Protein AF-C3YIG9-F1 (afdb_monomer_lite)

Sequence (73 aa):
PQDCTDIFNLGIQYSHVYTIGHPQPFQAYCDMDTDGGGWTVIQRRQDGSVPFDKLWAEYEQGFGNPSGEYWL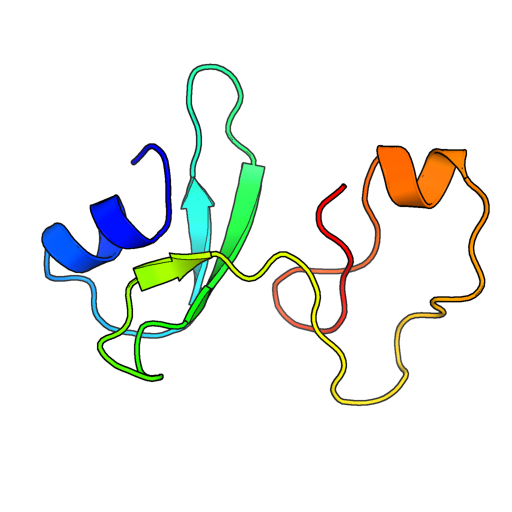G

Foldseek 3Di:
DQALLVVVVVVNQDWDWDWHRPPDTDIFTWHRDPPNTSDGDQFDADPCPDDPPDDPVCLVCKDDDRRHGIGND

pLDDT: mean 97.78, std 0.94, range [93.81, 98.69]

Secondary structure (DSSP, 8-state):
--SHHHHHHTT--S-EEEEE-SSS-EEEEEE-SGGGS-EE-SEE-SSS-S-----HHHHHH-EE-TTSSEE--

Organism: Branchiostoma floridae (NCBI:txid7739)

Radius of gyration: 12.73 Å; chains: 1; bounding box: 34×18×32 Å

InterPro domains:
  IPR002181 Fibrinogen, alpha/beta/gamma chain, C-terminal globular domain [PF00147] (1-73)
  IPR002181 Fibrinogen, alpha/beta/gamma chain, C-terminal globular domain [PS51406] (1-73)
  IPR002181 Fibrinogen, alpha/beta/gamma chain, C-terminal globular domain [SM00186] (1-73)
  IPR014716 Fibrinogen, alpha/beta/gamma chain, C-terminal globular, subdomain 1 [G3DSA:3.90.215.10] (1-73)
  IPR036056 Fibrinogen-like, C-terminal [SSF56496] (1-73)
  IPR050373 Fibrinogen C-terminal domain-containing protein [PTHR19143] (1-73)

Structure (mmCIF, N/CA/C/O backbone):
data_AF-C3YIG9-F1
#
_entry.id   AF-C3YIG9-F1
#
loop_
_atom_site.group_PDB
_atom_site.id
_atom_site.type_symbol
_atom_site.label_atom_id
_atom_site.label_alt_id
_atom_site.label_comp_id
_atom_site.label_asym_id
_atom_site.label_entity_id
_atom_site.label_seq_id
_atom_site.pdbx_PDB_ins_code
_atom_site.Cartn_x
_atom_site.Cartn_y
_atom_site.Cartn_z
_atom_site.occupancy
_atom_site.B_iso_or_equiv
_atom_site.auth_seq_id
_atom_site.auth_comp_id
_atom_site.auth_asym_id
_atom_site.auth_atom_id
_atom_site.pdbx_PDB_model_num
ATOM 1 N N . PRO A 1 1 ? -5.026 2.386 12.314 1.00 95.44 1 PRO A N 1
ATOM 2 C CA . PRO A 1 1 ? -5.326 0.964 12.008 1.00 95.44 1 PRO A CA 1
ATOM 3 C C . PRO A 1 1 ? -4.011 0.281 11.652 1.00 95.44 1 PRO A C 1
ATOM 5 O O . PRO A 1 1 ? -3.216 0.878 10.928 1.00 95.44 1 PRO A O 1
ATOM 8 N N . GLN A 1 2 ? -3.738 -0.892 12.209 1.00 97.56 2 GLN A N 1
ATOM 9 C CA . GLN A 1 2 ? -2.533 -1.648 11.897 1.00 97.56 2 GLN A CA 1
ATOM 10 C C . GLN A 1 2 ? -2.615 -2.258 10.492 1.00 97.56 2 GLN A C 1
ATOM 12 O O . GLN A 1 2 ? -1.618 -2.234 9.776 1.00 97.56 2 GLN A O 1
ATOM 17 N N . ASP A 1 3 ? -3.799 -2.712 10.075 1.00 98.12 3 ASP A N 1
ATOM 18 C CA . ASP A 1 3 ? -4.055 -3.308 8.760 1.00 98.12 3 ASP A CA 1
ATOM 19 C C . ASP A 1 3 ? -5.485 -3.031 8.243 1.00 98.12 3 ASP A C 1
ATOM 21 O O . ASP A 1 3 ? -6.253 -2.275 8.849 1.00 98.12 3 ASP A O 1
ATOM 25 N N . CYS A 1 4 ? -5.839 -3.596 7.084 1.00 98.44 4 CYS A N 1
ATOM 26 C CA . CYS A 1 4 ? -7.164 -3.442 6.481 1.00 98.44 4 CYS A CA 1
ATOM 27 C C . CYS A 1 4 ? -8.289 -4.115 7.284 1.00 98.44 4 CYS A C 1
ATOM 29 O O . CYS A 1 4 ? -9.434 -3.668 7.196 1.00 98.44 4 CYS A O 1
ATOM 31 N N . THR A 1 5 ? -7.983 -5.118 8.112 1.00 98.31 5 THR A N 1
ATOM 32 C CA . THR A 1 5 ? -8.973 -5.762 8.989 1.00 98.31 5 THR A CA 1
ATOM 33 C C . THR A 1 5 ? -9.429 -4.784 10.065 1.00 98.31 5 THR A C 1
ATOM 35 O O . THR A 1 5 ? -10.625 -4.666 10.328 1.00 98.31 5 THR A O 1
ATOM 38 N N . ASP A 1 6 ? -8.505 -4.008 10.642 1.00 98.31 6 ASP A N 1
ATOM 39 C CA . ASP A 1 6 ? -8.855 -2.950 11.598 1.00 98.31 6 ASP A CA 1
ATOM 40 C C . ASP A 1 6 ? -9.796 -1.909 10.981 1.00 98.31 6 ASP A C 1
ATOM 42 O O . ASP A 1 6 ? -10.734 -1.457 11.633 1.00 98.31 6 ASP A O 1
ATOM 46 N N . ILE A 1 7 ? -9.564 -1.528 9.721 1.00 98.19 7 ILE A N 1
ATOM 47 C CA . ILE A 1 7 ? -10.434 -0.588 8.999 1.00 98.19 7 ILE A CA 1
ATOM 48 C C . ILE A 1 7 ? -11.820 -1.199 8.787 1.00 98.19 7 ILE A C 1
ATOM 50 O O . ILE A 1 7 ? -12.829 -0.548 9.066 1.00 98.19 7 ILE A O 1
ATOM 54 N N . PHE A 1 8 ? -11.871 -2.456 8.350 1.00 98.19 8 PHE A N 1
ATOM 55 C CA . PHE A 1 8 ? -13.121 -3.174 8.132 1.00 98.19 8 PHE A CA 1
ATOM 56 C C . PHE A 1 8 ? -13.954 -3.282 9.420 1.00 98.19 8 PHE A C 1
ATOM 58 O O . PHE A 1 8 ? -15.155 -3.005 9.417 1.00 98.19 8 PHE A O 1
ATOM 65 N N . ASN A 1 9 ? -13.306 -3.577 10.550 1.00 97.94 9 ASN A N 1
ATOM 66 C CA . ASN A 1 9 ? -13.943 -3.675 11.866 1.00 97.94 9 ASN A CA 1
ATOM 67 C C . ASN A 1 9 ? -14.488 -2.336 12.394 1.00 97.94 9 ASN A C 1
ATOM 69 O O . ASN A 1 9 ? -15.366 -2.332 13.257 1.00 97.94 9 ASN A O 1
ATOM 73 N N . LEU A 1 10 ? -14.023 -1.199 11.864 1.00 97.12 10 LEU A N 1
ATOM 74 C CA . LEU A 1 10 ? -14.608 0.122 12.136 1.00 97.12 10 LEU 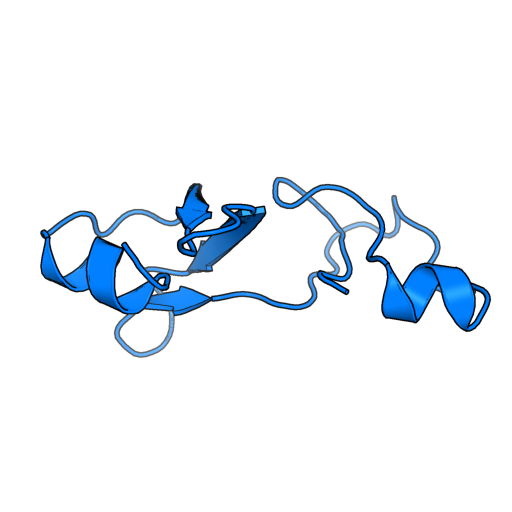A CA 1
ATOM 75 C C . LEU A 1 10 ? -15.899 0.383 11.336 1.00 97.12 10 LEU A C 1
ATOM 77 O O . LEU A 1 10 ? -16.478 1.463 11.447 1.00 97.12 10 LEU A O 1
ATOM 81 N N . GLY A 1 11 ? -16.356 -0.582 10.531 1.00 97.25 11 GLY A N 1
ATOM 82 C CA . GLY A 1 11 ? -17.536 -0.463 9.672 1.00 97.25 11 GLY A CA 1
ATOM 83 C C . GLY A 1 11 ? -17.254 0.210 8.327 1.00 97.25 11 GLY A C 1
ATOM 84 O O . GLY A 1 11 ? -18.187 0.520 7.588 1.00 97.25 11 GLY A O 1
ATOM 85 N N . ILE A 1 12 ? -15.983 0.441 7.988 1.00 97.25 12 ILE A N 1
ATOM 86 C CA . ILE A 1 12 ? -15.576 0.999 6.697 1.00 97.25 12 ILE A CA 1
ATOM 87 C C . ILE A 1 12 ? -15.399 -0.167 5.714 1.00 97.25 12 ILE A C 1
ATOM 89 O O . ILE A 1 12 ? -14.344 -0.792 5.660 1.00 97.25 12 ILE A O 1
ATOM 93 N N . GLN A 1 13 ? -16.455 -0.464 4.955 1.00 95.50 13 GLN A N 1
ATOM 94 C CA . GLN A 1 13 ? -16.569 -1.671 4.122 1.00 95.50 13 GLN A CA 1
ATOM 95 C C . GLN A 1 13 ? -16.591 -1.373 2.612 1.00 95.50 13 GLN A C 1
ATOM 97 O O . GLN A 1 13 ? -17.333 -2.004 1.871 1.00 95.50 13 GLN A O 1
ATOM 102 N N . TYR A 1 14 ? -15.830 -0.382 2.140 1.00 97.75 14 TYR A N 1
ATOM 103 C CA . TYR A 1 14 ? -15.678 -0.129 0.703 1.00 97.75 14 TYR A CA 1
ATOM 104 C C . TYR A 1 14 ? -14.218 -0.290 0.289 1.00 97.75 14 TYR A C 1
ATOM 106 O O . TYR A 1 14 ? -13.316 0.187 0.971 1.00 97.75 14 TYR A O 1
ATOM 114 N N . SER A 1 15 ? -13.975 -0.964 -0.831 1.00 98.50 15 SER A N 1
ATOM 115 C CA . SER A 1 15 ? -12.613 -1.229 -1.293 1.00 98.50 15 SER A CA 1
ATOM 116 C C . SER A 1 15 ? -11.929 0.051 -1.790 1.00 98.50 15 SER A C 1
ATOM 118 O O . SER A 1 15 ? -12.417 0.727 -2.702 1.00 98.50 15 SER A O 1
ATOM 120 N N . HIS A 1 16 ? -10.793 0.416 -1.193 1.00 98.19 16 HIS A N 1
ATOM 121 C CA . HIS A 1 16 ? -10.059 1.644 -1.521 1.00 98.19 16 HIS A CA 1
ATOM 122 C C . HIS A 1 16 ? -8.601 1.578 -1.061 1.00 98.19 16 HIS A C 1
ATOM 124 O O . HIS A 1 16 ? -8.190 0.643 -0.380 1.00 98.19 16 HIS A O 1
ATOM 130 N N . VAL A 1 17 ? -7.809 2.589 -1.418 1.00 98.50 17 VAL A N 1
ATOM 131 C CA . VAL A 1 17 ? -6.479 2.775 -0.833 1.00 98.50 17 VAL A CA 1
ATOM 132 C C . VAL A 1 17 ? -6.615 3.423 0.537 1.00 98.50 17 VAL A C 1
ATOM 134 O O . VAL A 1 17 ? -7.221 4.486 0.670 1.00 98.50 17 VAL A O 1
ATOM 137 N N . TYR A 1 18 ? -6.002 2.814 1.543 1.00 98.38 18 TYR A N 1
ATOM 138 C CA . TYR A 1 18 ? -5.965 3.339 2.901 1.00 98.38 18 TYR A CA 1
ATOM 139 C C . TYR A 1 18 ? -4.533 3.461 3.403 1.00 98.38 18 TYR A C 1
ATOM 141 O O . TYR A 1 18 ? -3.634 2.751 2.955 1.00 98.38 18 TYR A O 1
ATOM 149 N N . THR A 1 19 ? -4.340 4.359 4.367 1.00 98.25 19 THR A N 1
ATOM 150 C CA . THR A 1 19 ? -3.101 4.453 5.139 1.00 98.25 19 THR A CA 1
ATOM 151 C C . THR A 1 19 ? -3.225 3.575 6.383 1.00 98.25 19 THR A C 1
ATOM 153 O O . THR A 1 19 ? -4.079 3.824 7.237 1.00 98.25 19 THR A O 1
ATOM 156 N N . ILE A 1 20 ? -2.376 2.556 6.476 1.00 97.94 20 ILE A N 1
ATOM 157 C CA . ILE A 1 20 ? -2.337 1.557 7.552 1.00 97.94 20 ILE A CA 1
ATOM 158 C C . ILE A 1 20 ? -0.918 1.438 8.115 1.00 97.94 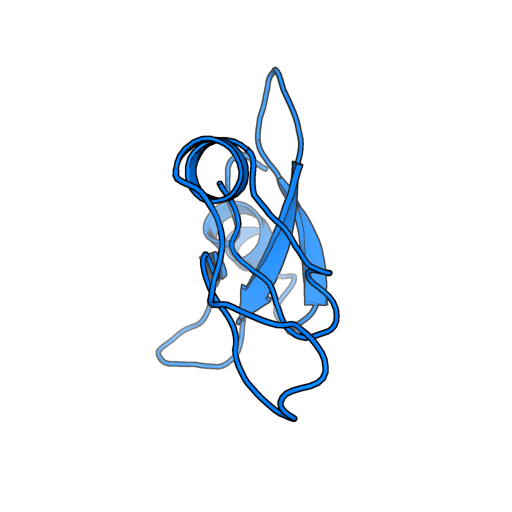20 ILE A C 1
ATOM 160 O O . ILE A 1 20 ? 0.036 1.939 7.525 1.00 97.94 20 ILE A O 1
ATOM 164 N N . GLY A 1 21 ? -0.781 0.771 9.258 1.00 97.06 21 GLY A N 1
ATOM 165 C CA . GLY A 1 21 ? 0.497 0.532 9.921 1.00 97.06 21 GLY A CA 1
ATOM 166 C C . GLY A 1 21 ? 0.903 1.646 10.890 1.00 97.06 21 GLY A C 1
ATOM 167 O O . GLY A 1 21 ? 0.756 2.837 10.627 1.00 97.06 21 GLY A O 1
ATOM 168 N N . HIS A 1 22 ? 1.441 1.246 12.040 1.00 93.81 22 HIS A N 1
ATOM 169 C CA . HIS A 1 22 ? 2.091 2.124 13.012 1.00 93.81 22 HIS A CA 1
ATOM 170 C C . HIS A 1 22 ? 3.324 1.410 13.597 1.00 93.81 22 HIS A C 1
ATOM 172 O O . HIS A 1 22 ? 3.310 0.186 13.717 1.00 93.81 22 HIS A O 1
ATOM 178 N N . PRO A 1 23 ? 4.401 2.133 13.964 1.00 95.81 23 PRO A N 1
ATOM 179 C CA . PRO A 1 23 ? 4.573 3.590 13.917 1.00 95.81 23 PRO A CA 1
ATOM 180 C C . PRO A 1 23 ? 4.949 4.147 12.532 1.00 95.81 23 PRO A C 1
ATOM 182 O O . PRO A 1 23 ? 4.975 5.363 12.372 1.00 95.81 23 PRO A O 1
ATOM 185 N N . GLN A 1 24 ? 5.241 3.289 11.551 1.00 95.62 24 GLN A N 1
ATOM 186 C CA . GLN A 1 24 ? 5.586 3.685 10.182 1.00 95.62 24 GLN A CA 1
ATOM 187 C C . GLN A 1 24 ? 4.413 3.361 9.245 1.00 95.62 24 GLN A C 1
ATOM 189 O O . GLN A 1 24 ? 4.275 2.210 8.832 1.00 95.62 24 GLN A O 1
ATOM 194 N N . PRO A 1 25 ? 3.529 4.333 8.970 1.00 96.81 25 PRO A N 1
ATOM 195 C CA . PRO A 1 25 ? 2.375 4.111 8.115 1.00 96.81 25 PRO A CA 1
ATOM 196 C C . PRO A 1 25 ? 2.760 4.017 6.638 1.00 96.81 25 PRO A C 1
ATOM 198 O O . PRO A 1 25 ? 3.652 4.725 6.170 1.00 96.81 25 PRO A O 1
ATOM 201 N N . PHE A 1 26 ? 2.021 3.202 5.895 1.00 97.38 26 PHE A N 1
ATOM 202 C CA . PHE A 1 26 ? 2.145 3.032 4.451 1.00 97.38 26 PHE A CA 1
ATOM 203 C C . PHE A 1 26 ? 0.762 2.930 3.796 1.00 97.38 26 PHE A C 1
ATOM 205 O O . PHE A 1 26 ? -0.255 2.760 4.473 1.00 97.38 26 PHE A O 1
ATOM 212 N N . GLN A 1 27 ? 0.713 3.078 2.471 1.00 98.12 27 GLN A N 1
ATOM 213 C CA . GLN A 1 27 ? -0.529 2.983 1.705 1.00 98.12 27 GLN A CA 1
ATOM 214 C C . GLN A 1 27 ? -0.674 1.601 1.071 1.00 98.12 27 GLN A C 1
ATOM 216 O O . GLN A 1 27 ? 0.245 1.128 0.408 1.00 98.12 27 GLN A O 1
ATOM 221 N N . ALA A 1 28 ? -1.845 0.990 1.225 1.00 98.44 28 ALA A N 1
ATOM 222 C CA . ALA A 1 28 ? -2.199 -0.270 0.579 1.00 98.44 28 ALA A CA 1
ATOM 223 C C . ALA A 1 28 ? -3.647 -0.229 0.090 1.00 98.44 28 ALA A C 1
ATOM 225 O O . ALA A 1 28 ? -4.481 0.496 0.640 1.00 98.44 28 ALA A O 1
ATOM 226 N N . TYR A 1 29 ? -3.951 -1.006 -0.947 1.00 98.62 29 TYR A N 1
ATOM 227 C CA . TYR A 1 29 ? -5.331 -1.257 -1.334 1.00 98.62 29 TYR A CA 1
ATOM 228 C C . TYR A 1 29 ? -5.950 -2.251 -0.350 1.00 98.62 29 TYR A C 1
ATOM 230 O O . TYR A 1 29 ? -5.419 -3.347 -0.159 1.00 98.62 29 TYR A O 1
ATOM 238 N N . CYS A 1 30 ? -7.062 -1.864 0.264 1.00 98.62 30 CYS A N 1
ATOM 239 C CA . CYS A 1 30 ? -7.878 -2.764 1.059 1.00 98.62 30 CYS A CA 1
ATOM 240 C C . CYS A 1 30 ? -9.030 -3.280 0.204 1.00 98.62 30 CYS A C 1
ATOM 242 O O . CYS A 1 30 ? -9.830 -2.483 -0.291 1.00 98.62 30 CYS A O 1
ATOM 244 N N . ASP A 1 31 ? -9.113 -4.598 0.052 1.00 98.56 31 ASP A N 1
ATOM 245 C CA . ASP A 1 31 ? -10.278 -5.265 -0.520 1.00 98.56 31 ASP A CA 1
ATOM 246 C C . ASP A 1 31 ? -11.247 -5.609 0.620 1.00 98.56 31 ASP A C 1
ATOM 248 O O . ASP A 1 31 ? -10.953 -6.416 1.509 1.00 98.56 31 ASP A O 1
ATOM 252 N N . MET A 1 32 ? -12.384 -4.917 0.619 1.00 98.38 32 MET A N 1
ATOM 253 C CA . MET A 1 32 ? -13.431 -5.028 1.631 1.00 98.38 32 MET A CA 1
ATOM 254 C C . MET A 1 32 ? -14.603 -5.902 1.177 1.00 98.38 32 MET A C 1
ATOM 256 O O . MET A 1 32 ? -15.537 -6.098 1.948 1.00 98.38 32 MET A O 1
ATOM 260 N N . ASP A 1 33 ? -14.555 -6.432 -0.045 1.00 98.19 33 ASP A N 1
ATOM 261 C CA . ASP A 1 33 ? -15.678 -7.125 -0.674 1.00 98.19 33 ASP A CA 1
ATOM 262 C C . ASP A 1 33 ? -15.426 -8.639 -0.778 1.00 98.19 33 ASP A C 1
ATOM 264 O O . ASP A 1 33 ? -16.332 -9.449 -0.557 1.00 98.19 33 ASP A O 1
ATOM 268 N N . THR A 1 34 ? -14.195 -9.045 -1.098 1.00 98.12 34 THR A N 1
ATOM 269 C CA . THR A 1 34 ? -13.846 -10.446 -1.363 1.00 98.12 34 THR A CA 1
ATOM 270 C C . THR A 1 34 ? -13.793 -11.269 -0.076 1.00 98.12 34 THR A C 1
ATOM 272 O O .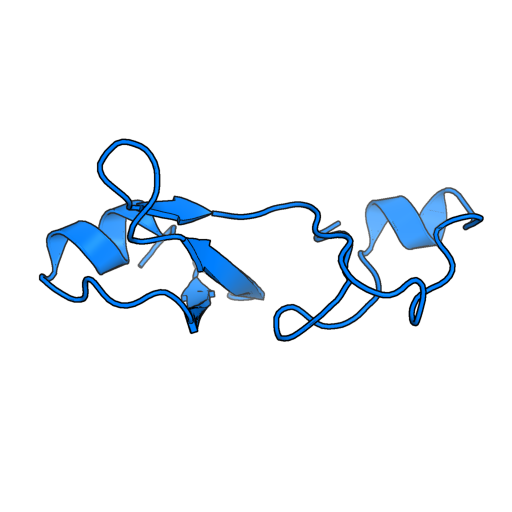 THR A 1 34 ? -13.106 -10.908 0.874 1.00 98.12 34 THR A O 1
ATOM 275 N N . ASP A 1 35 ? -14.492 -12.408 -0.052 1.00 97.31 35 ASP A N 1
ATOM 276 C CA . ASP A 1 35 ? -14.421 -13.430 1.011 1.00 97.31 35 ASP A CA 1
ATOM 277 C C . ASP A 1 35 ? -14.516 -12.875 2.449 1.00 97.31 35 ASP A C 1
ATOM 279 O O . ASP A 1 35 ? -13.756 -13.242 3.340 1.00 97.31 35 ASP A O 1
ATOM 283 N N . GLY A 1 36 ? -15.441 -11.935 2.669 1.00 95.94 36 GLY A N 1
ATOM 284 C CA . GLY A 1 36 ? -15.668 -11.324 3.984 1.00 95.94 36 GLY A CA 1
ATOM 285 C C . GLY A 1 36 ? -14.874 -10.044 4.264 1.00 95.94 36 GLY A C 1
ATOM 286 O O . GLY A 1 36 ? -15.107 -9.437 5.306 1.00 95.94 36 GLY A O 1
ATOM 287 N N . GLY A 1 37 ? -14.025 -9.595 3.334 1.00 98.00 37 GLY A N 1
ATOM 288 C CA . GLY A 1 37 ? -13.360 -8.292 3.378 1.00 98.00 37 GLY A CA 1
ATOM 289 C C . GLY A 1 37 ? -12.212 -8.179 4.386 1.00 98.00 37 GLY A C 1
ATOM 290 O O . GLY A 1 37 ? -11.826 -9.139 5.048 1.00 98.00 37 GLY A O 1
ATOM 291 N N . GLY A 1 38 ? -11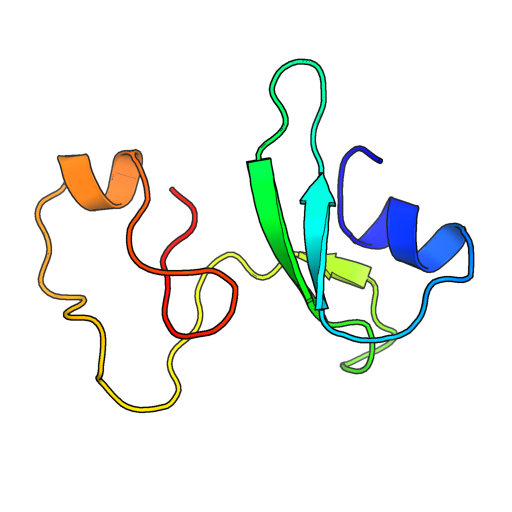.636 -6.977 4.486 1.00 98.12 38 GLY A N 1
ATOM 292 C CA . GLY A 1 38 ? -10.505 -6.690 5.376 1.00 98.12 38 GLY A CA 1
ATOM 293 C C . GLY A 1 38 ? -9.144 -7.122 4.825 1.00 98.12 38 GLY A C 1
ATOM 294 O O . GLY A 1 38 ? -8.147 -7.100 5.546 1.00 98.12 38 GLY A O 1
ATOM 295 N N . TRP A 1 39 ? -9.065 -7.483 3.545 1.00 98.56 39 TRP A N 1
ATOM 296 C CA . TRP A 1 39 ? -7.829 -7.949 2.932 1.00 98.56 39 TRP A CA 1
ATOM 297 C C . TRP A 1 39 ? -6.881 -6.792 2.640 1.00 98.56 39 TRP A C 1
ATOM 299 O O . TRP A 1 39 ? -7.196 -5.894 1.860 1.00 98.56 39 TRP A O 1
ATOM 309 N N . THR A 1 40 ? -5.676 -6.853 3.203 1.00 98.56 40 THR A N 1
ATOM 310 C CA . THR A 1 40 ? -4.559 -6.005 2.774 1.00 98.56 40 THR A CA 1
ATOM 311 C C . THR A 1 40 ? -3.940 -6.599 1.518 1.00 98.56 40 THR A C 1
ATOM 313 O O . THR A 1 40 ? -3.280 -7.637 1.572 1.00 98.56 40 THR A O 1
ATOM 316 N N . VAL A 1 41 ? -4.130 -5.947 0.374 1.00 98.44 41 VAL A N 1
ATOM 317 C CA . VAL A 1 41 ? -3.529 -6.404 -0.880 1.00 98.44 41 VAL A CA 1
ATOM 318 C C . VAL A 1 41 ? -2.040 -6.058 -0.875 1.00 98.44 41 VAL A C 1
ATOM 320 O O . VAL A 1 41 ? -1.650 -4.913 -0.646 1.00 98.44 41 VAL A O 1
ATOM 323 N N . ILE A 1 42 ? -1.188 -7.050 -1.130 1.00 98.44 42 ILE A N 1
ATOM 324 C CA . ILE A 1 42 ? 0.273 -6.859 -1.200 1.00 98.44 42 ILE A CA 1
ATOM 325 C C . ILE A 1 42 ? 0.796 -6.799 -2.643 1.00 98.44 42 ILE A C 1
ATOM 327 O O . ILE A 1 42 ? 1.910 -6.345 -2.884 1.00 98.44 42 ILE A O 1
ATOM 331 N N . GLN A 1 43 ? -0.003 -7.256 -3.611 1.00 98.44 43 GLN A N 1
ATOM 332 C CA . GLN A 1 43 ? 0.340 -7.264 -5.030 1.00 98.44 43 GLN A CA 1
ATOM 333 C C . GLN A 1 43 ? -0.931 -7.201 -5.881 1.00 98.44 43 GLN A C 1
ATOM 335 O O . GLN A 1 43 ? -1.877 -7.942 -5.609 1.00 98.44 43 GLN A O 1
ATOM 340 N N . ARG A 1 44 ? -0.950 -6.364 -6.925 1.00 98.12 44 ARG A N 1
ATOM 341 C CA . ARG A 1 44 ? -2.087 -6.263 -7.856 1.00 98.12 44 ARG A CA 1
ATOM 342 C C . ARG A 1 44 ? -1.646 -6.104 -9.316 1.00 98.12 44 ARG A C 1
ATOM 344 O O . ARG A 1 44 ? -0.823 -5.241 -9.615 1.00 98.12 44 ARG A O 1
ATOM 351 N N . ARG A 1 45 ? -2.261 -6.885 -10.222 1.00 98.06 45 ARG A N 1
ATOM 352 C CA . ARG A 1 45 ? -2.192 -6.759 -11.697 1.00 98.06 45 ARG A CA 1
ATOM 353 C C . ARG A 1 45 ? -3.587 -6.511 -12.268 1.00 98.06 45 ARG A C 1
ATOM 355 O O . ARG A 1 45 ? -4.546 -7.096 -11.772 1.00 98.06 45 ARG A O 1
ATOM 362 N N . GLN A 1 46 ? -3.706 -5.693 -13.308 1.00 95.69 46 GLN A N 1
ATOM 363 C CA . GLN A 1 46 ? -4.985 -5.397 -13.963 1.00 95.69 46 GLN A CA 1
ATOM 364 C C . GLN A 1 46 ? -4.865 -5.003 -15.446 1.00 95.69 46 GLN A C 1
ATOM 366 O O . GLN A 1 46 ? -5.767 -5.315 -16.217 1.00 95.69 46 GLN A O 1
ATOM 371 N N . ASP A 1 47 ? -3.792 -4.323 -15.859 1.00 97.06 47 ASP A N 1
ATOM 372 C CA . ASP A 1 47 ? -3.706 -3.677 -17.181 1.00 97.06 47 ASP A CA 1
ATOM 373 C C . ASP A 1 47 ? -2.301 -3.684 -17.808 1.00 97.06 47 ASP A C 1
ATOM 375 O O . ASP A 1 47 ? -2.143 -3.292 -18.964 1.00 97.06 47 ASP A O 1
ATOM 379 N N . GLY A 1 48 ? -1.280 -4.157 -17.087 1.00 97.00 48 GLY A N 1
ATOM 380 C CA . GLY A 1 48 ? 0.105 -4.181 -17.552 1.00 97.00 48 GLY A CA 1
ATOM 381 C C . GLY A 1 48 ? 0.793 -2.814 -17.568 1.00 97.00 48 GLY A C 1
ATOM 382 O O . GLY A 1 48 ? 1.859 -2.693 -18.173 1.00 97.00 48 GLY A O 1
ATOM 383 N N . SER A 1 49 ? 0.214 -1.790 -16.931 1.00 97.56 49 SER A N 1
ATOM 384 C CA . SER A 1 49 ? 0.791 -0.440 -16.859 1.00 97.56 49 SER A CA 1
ATOM 385 C C . SER A 1 49 ? 2.084 -0.368 -16.046 1.00 97.56 49 SER A C 1
ATOM 387 O O . SER A 1 49 ? 2.884 0.546 -16.257 1.00 97.56 49 SER A O 1
ATOM 389 N N . VAL A 1 50 ? 2.322 -1.330 -15.148 1.00 98.12 50 VAL A N 1
ATOM 390 C CA . VAL A 1 50 ? 3.538 -1.390 -14.336 1.00 98.12 50 VAL A CA 1
ATOM 391 C C . VAL A 1 50 ? 4.370 -2.612 -14.739 1.00 98.12 50 VAL A C 1
ATOM 393 O O . VAL A 1 50 ? 3.864 -3.738 -14.741 1.00 98.12 50 VAL A O 1
ATOM 396 N N . PRO A 1 51 ? 5.662 -2.439 -15.079 1.00 97.75 51 PRO A N 1
ATOM 397 C CA . PRO A 1 51 ? 6.553 -3.564 -15.324 1.00 97.75 51 PRO A CA 1
ATOM 398 C C . PRO A 1 51 ? 6.903 -4.254 -14.003 1.00 97.75 51 PRO A C 1
ATOM 400 O O . PRO A 1 51 ? 7.333 -3.605 -13.052 1.00 97.75 51 PRO A O 1
ATOM 403 N N . PHE A 1 52 ? 6.748 -5.577 -13.973 1.00 98.25 52 PHE A N 1
ATOM 404 C CA . PHE A 1 52 ? 7.116 -6.426 -12.832 1.00 98.25 52 PHE A CA 1
ATOM 405 C C . PHE A 1 52 ? 8.457 -7.138 -13.041 1.00 98.25 52 PHE A C 1
ATOM 407 O O . PHE A 1 52 ? 8.932 -7.808 -12.140 1.00 98.25 52 PHE A O 1
ATOM 414 N N . ASP A 1 53 ? 9.095 -6.988 -14.201 1.00 98.25 53 ASP A N 1
ATOM 415 C CA . ASP A 1 53 ? 10.483 -7.417 -14.378 1.00 98.25 53 ASP A CA 1
ATOM 416 C C . ASP A 1 53 ? 11.408 -6.380 -13.723 1.00 98.25 53 ASP A C 1
ATOM 418 O O . ASP A 1 53 ? 11.756 -5.364 -14.330 1.00 98.25 53 ASP A O 1
ATOM 422 N N . LYS A 1 54 ? 11.672 -6.578 -12.429 1.00 98.00 54 LYS A N 1
ATOM 423 C CA . LYS A 1 54 ? 12.331 -5.623 -11.532 1.00 98.00 54 LYS A CA 1
ATOM 424 C C . LYS A 1 54 ? 13.500 -6.259 -10.788 1.00 98.00 54 LYS A C 1
ATOM 426 O O . LYS A 1 54 ? 13.561 -7.475 -10.608 1.00 98.00 54 LYS A O 1
ATOM 431 N N . LEU A 1 55 ? 14.430 -5.426 -10.326 1.00 98.44 55 LEU A N 1
ATOM 432 C CA . LEU A 1 55 ? 15.571 -5.874 -9.528 1.00 98.44 55 LEU A CA 1
ATOM 433 C C . LEU A 1 55 ? 15.150 -6.228 -8.095 1.00 98.44 55 LEU A C 1
ATOM 435 O O . LEU A 1 55 ? 14.152 -5.724 -7.585 1.00 98.44 55 LEU A O 1
ATOM 439 N N . TRP A 1 56 ? 15.972 -7.031 -7.409 1.00 98.38 56 TRP A N 1
ATOM 440 C CA . TRP A 1 56 ? 15.757 -7.411 -6.003 1.00 98.38 56 TRP A CA 1
ATOM 441 C C . TRP A 1 56 ? 15.429 -6.212 -5.103 1.00 98.38 56 TRP A C 1
ATOM 443 O O . TRP A 1 56 ? 14.448 -6.243 -4.370 1.00 98.38 56 TRP A O 1
ATOM 453 N N . ALA A 1 57 ? 16.219 -5.139 -5.199 1.00 98.56 57 ALA A N 1
ATOM 454 C CA . ALA A 1 57 ? 16.051 -3.959 -4.355 1.00 98.56 57 ALA A CA 1
ATOM 455 C C . ALA A 1 57 ? 14.706 -3.243 -4.575 1.00 98.56 57 ALA A C 1
ATOM 457 O O . ALA A 1 57 ? 14.192 -2.624 -3.651 1.00 98.56 57 ALA A O 1
ATOM 458 N N . GLU A 1 58 ? 14.130 -3.324 -5.778 1.00 98.44 58 GLU A N 1
ATOM 459 C CA . GLU A 1 58 ? 12.807 -2.757 -6.062 1.00 98.44 58 GLU A CA 1
ATOM 460 C C . GLU A 1 58 ? 11.701 -3.626 -5.459 1.00 98.44 58 GLU A C 1
ATOM 462 O O . GLU A 1 58 ? 10.730 -3.100 -4.930 1.00 98.44 58 GLU A O 1
ATOM 467 N N . TYR A 1 59 ? 11.858 -4.951 -5.490 1.00 98.44 59 TYR A N 1
ATOM 468 C CA . TYR A 1 59 ? 10.945 -5.854 -4.793 1.00 98.44 59 TYR A CA 1
ATOM 469 C C . TYR A 1 59 ? 11.004 -5.674 -3.276 1.00 98.44 59 TYR A C 1
ATOM 471 O O . TYR A 1 59 ? 9.961 -5.667 -2.649 1.00 98.44 59 TYR A O 1
ATOM 479 N N . GLU A 1 60 ? 12.185 -5.475 -2.693 1.00 98.00 60 GLU A N 1
ATOM 480 C CA . GLU A 1 60 ? 12.329 -5.214 -1.254 1.00 98.00 60 GLU A CA 1
ATOM 481 C C . GLU A 1 60 ? 11.705 -3.874 -0.825 1.00 98.00 60 GLU A C 1
ATOM 483 O O . GLU A 1 60 ? 11.187 -3.755 0.281 1.00 98.00 60 GLU A O 1
ATOM 488 N N . GLN A 1 61 ? 11.760 -2.849 -1.682 1.00 97.75 61 GLN A N 1
ATOM 489 C CA . GLN A 1 61 ? 11.238 -1.512 -1.366 1.00 97.75 61 GLN A CA 1
ATOM 490 C C . GLN A 1 61 ? 9.765 -1.313 -1.736 1.00 97.75 61 GLN A C 1
ATOM 492 O O . GLN A 1 61 ? 9.127 -0.408 -1.199 1.00 97.75 61 GLN A O 1
ATOM 497 N N . GLY A 1 62 ? 9.239 -2.104 -2.670 1.00 98.31 62 GLY A N 1
ATOM 498 C CA . GLY A 1 62 ? 7.932 -1.869 -3.272 1.00 98.31 62 GLY A CA 1
ATOM 499 C C . GLY A 1 62 ? 7.999 -0.991 -4.523 1.00 98.31 62 GLY A C 1
ATOM 500 O O . GLY A 1 62 ? 8.897 -0.168 -4.708 1.00 98.31 62 GLY A O 1
ATOM 501 N N . PHE A 1 63 ? 7.024 -1.162 -5.418 1.00 98.56 63 PHE A N 1
ATOM 502 C CA . PHE A 1 63 ? 6.891 -0.360 -6.636 1.00 98.56 63 PHE A CA 1
ATOM 503 C C . PHE A 1 63 ? 5.445 -0.315 -7.141 1.00 98.56 63 PHE A C 1
ATOM 505 O O . PHE A 1 63 ? 4.641 -1.195 -6.851 1.00 98.56 63 PHE A O 1
ATOM 512 N N . GLY A 1 64 ? 5.123 0.685 -7.966 1.00 98.00 64 GLY A N 1
ATOM 513 C CA . GLY A 1 64 ? 3.788 0.875 -8.544 1.00 98.00 64 GLY A CA 1
ATOM 514 C C . GLY A 1 64 ? 2.906 1.815 -7.720 1.00 98.00 64 GLY A C 1
ATOM 515 O O . GLY A 1 64 ? 3.409 2.661 -6.983 1.00 98.00 64 GLY A O 1
ATOM 516 N N . ASN A 1 65 ? 1.586 1.711 -7.887 1.00 97.75 65 ASN A N 1
ATOM 517 C CA . ASN A 1 65 ? 0.611 2.543 -7.179 1.00 97.75 65 ASN A CA 1
ATOM 518 C C . ASN A 1 65 ? -0.523 1.677 -6.600 1.00 97.75 65 ASN A C 1
ATOM 520 O O . ASN A 1 65 ? -1.178 0.982 -7.377 1.00 97.75 65 ASN A O 1
ATOM 524 N N . PRO A 1 66 ? -0.832 1.757 -5.290 1.00 97.62 66 PRO A N 1
ATOM 525 C CA . PRO A 1 66 ? -1.945 1.022 -4.681 1.00 97.62 66 PRO A CA 1
ATOM 526 C C . PRO A 1 66 ? -3.325 1.253 -5.324 1.00 97.62 66 PRO A C 1
ATOM 528 O O . PRO A 1 66 ? -4.214 0.420 -5.193 1.00 97.62 66 PRO A O 1
ATOM 531 N N . SER A 1 67 ? -3.524 2.363 -6.045 1.00 97.25 67 SER A N 1
ATOM 532 C CA . SER A 1 67 ? -4.755 2.622 -6.814 1.00 97.25 67 SER A CA 1
ATOM 533 C C . SER A 1 67 ? -4.817 1.860 -8.150 1.00 97.25 67 SER A C 1
ATOM 535 O O . SER A 1 67 ? -5.833 1.926 -8.840 1.00 97.25 67 SER A O 1
ATOM 537 N N . GLY A 1 68 ? -3.742 1.169 -8.538 1.00 97.56 68 GLY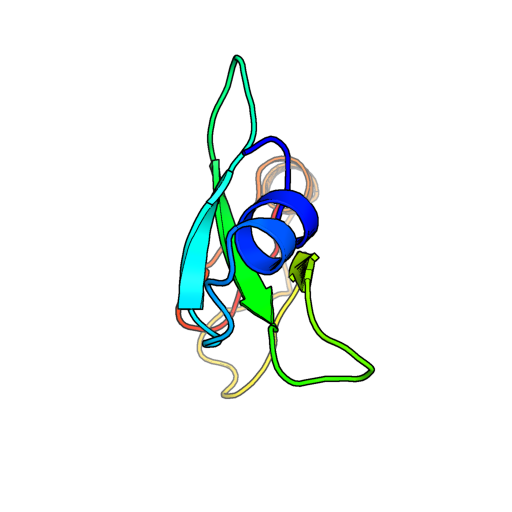 A N 1
ATOM 538 C CA . GLY A 1 68 ? -3.595 0.429 -9.791 1.00 97.56 68 GLY A CA 1
ATOM 539 C C . GLY A 1 68 ? -2.743 -0.831 -9.609 1.00 97.56 68 GLY A C 1
ATOM 540 O O . GLY A 1 68 ? -3.010 -1.633 -8.715 1.00 97.56 68 GLY A O 1
ATOM 541 N N . GLU A 1 69 ? -1.736 -1.030 -10.467 1.00 98.56 69 GLU A N 1
ATOM 542 C CA . GLU A 1 69 ? -0.784 -2.138 -10.319 1.00 98.56 69 GLU A CA 1
ATOM 543 C C . GLU A 1 69 ? 0.357 -1.790 -9.358 1.00 98.56 69 GLU A C 1
ATOM 545 O O . GLU A 1 69 ? 0.942 -0.706 -9.447 1.00 98.56 69 GLU A O 1
ATOM 550 N N . TYR A 1 70 ? 0.701 -2.710 -8.452 1.00 98.69 70 TYR A N 1
ATOM 551 C CA . TYR A 1 70 ? 1.807 -2.516 -7.509 1.00 98.69 70 TYR A CA 1
ATOM 552 C C . TYR A 1 70 ? 2.298 -3.811 -6.852 1.00 98.69 70 TYR A C 1
ATOM 554 O O . TYR A 1 70 ? 1.612 -4.837 -6.871 1.00 98.69 70 TYR A O 1
ATOM 562 N N . TRP A 1 71 ? 3.481 -3.716 -6.249 1.00 98.62 71 TRP A N 1
ATOM 563 C CA . TRP A 1 71 ? 4.063 -4.617 -5.257 1.00 98.62 71 TRP A CA 1
ATOM 564 C C . TRP A 1 71 ? 4.350 -3.801 -3.993 1.00 98.62 71 TRP A C 1
ATOM 566 O O . TRP A 1 71 ? 4.933 -2.721 -4.090 1.00 98.62 71 TRP A O 1
ATOM 576 N N . LEU A 1 72 ? 3.914 -4.277 -2.826 1.00 98.12 72 LEU A N 1
ATOM 577 C CA . LEU A 1 72 ? 3.944 -3.487 -1.592 1.00 98.12 72 LEU A CA 1
ATOM 578 C C . LEU A 1 72 ? 5.359 -3.255 -1.034 1.00 98.12 72 LEU A C 1
ATOM 580 O O . LEU A 1 72 ? 5.581 -2.203 -0.438 1.00 98.12 72 LEU A O 1
ATOM 584 N N . GLY A 1 73 ? 6.288 -4.188 -1.265 1.00 96.44 73 GLY A N 1
ATOM 585 C CA . GLY A 1 73 ? 7.601 -4.223 -0.609 1.00 96.44 73 GLY A CA 1
ATOM 586 C C . GLY A 1 73 ? 7.704 -5.410 0.326 1.00 96.44 73 GLY A C 1
ATOM 587 O O . GLY A 1 73 ? 7.019 -5.379 1.372 1.00 96.44 73 GLY A O 1
#